Protein AF-A0A931EJX3-F1 (afdb_monomer)

Mean predicted aligned error: 3.37 Å

Secondary structure (DSSP, 8-state):
-HHHHHHHHHHHHHHHHHHHHHHHHHTGGGGTSPPPHHHHHHHHHHHHHHHHHHHHHHHHS---HHHHHHHHHHHHHHHHHHTTSTT-HHHHHSSS--S--HHHHHHHHHHHHHHHHHHHHT-

Nearest PDB structures (foldseek):
  1y4c-assembly1_A  TM=5.530E-01  e=3.164E+00  Escherichia coli

Structure (mmCIF, N/CA/C/O backbone):
data_AF-A0A931EJX3-F1
#
_entry.id   AF-A0A931EJX3-F1
#
loop_
_atom_site.group_PDB
_atom_site.id
_atom_site.type_symbol
_atom_site.label_atom_id
_atom_site.label_alt_id
_atom_site.label_comp_id
_atom_site.label_asym_id
_atom_site.label_entity_id
_atom_site.label_seq_id
_atom_site.pdbx_PDB_ins_code
_atom_site.Cartn_x
_atom_site.Cartn_y
_atom_site.Cartn_z
_atom_site.occupancy
_atom_site.B_iso_or_equiv
_atom_site.auth_seq_id
_atom_site.auth_comp_id
_atom_site.auth_asym_id
_atom_site.auth_atom_id
_atom_site.pdbx_PDB_model_num
ATOM 1 N N . MET A 1 1 ? 16.424 12.402 -19.033 1.00 73.25 1 MET A N 1
ATOM 2 C CA . MET A 1 1 ? 15.009 12.441 -18.580 1.00 73.25 1 MET A CA 1
ATOM 3 C C . MET A 1 1 ? 14.430 11.038 -18.400 1.00 73.25 1 MET A C 1
ATOM 5 O O . MET A 1 1 ? 13.918 10.752 -17.328 1.00 73.25 1 MET A O 1
ATOM 9 N N . LEU A 1 2 ? 14.571 10.145 -19.390 1.00 80.88 2 LEU A N 1
ATOM 10 C CA . LEU A 1 2 ? 14.139 8.743 -19.287 1.00 80.88 2 LEU A CA 1
ATOM 11 C C . LEU A 1 2 ? 14.833 7.972 -18.145 1.00 80.88 2 LEU A C 1
ATOM 13 O O . LEU A 1 2 ? 14.169 7.285 -17.379 1.00 80.88 2 LEU A O 1
ATOM 17 N N . GLU A 1 3 ? 16.144 8.148 -17.973 1.00 83.50 3 GLU A N 1
ATOM 18 C CA . GLU A 1 3 ? 16.912 7.504 -16.892 1.00 83.50 3 GLU A CA 1
ATOM 19 C C . GLU A 1 3 ? 16.415 7.892 -15.494 1.00 83.50 3 GLU A C 1
ATOM 21 O O . GLU A 1 3 ? 16.242 7.032 -14.636 1.00 83.50 3 GLU A O 1
ATOM 26 N N . ALA A 1 4 ? 16.097 9.173 -15.282 1.00 83.62 4 ALA A N 1
ATOM 27 C CA . ALA A 1 4 ? 15.542 9.651 -14.017 1.00 83.62 4 ALA A CA 1
ATOM 28 C C . ALA A 1 4 ? 14.177 9.010 -13.712 1.00 83.62 4 ALA A C 1
ATOM 30 O O . ALA A 1 4 ? 13.904 8.657 -12.568 1.00 83.62 4 ALA A O 1
ATOM 31 N N . LEU A 1 5 ? 13.341 8.807 -14.736 1.00 85.00 5 LEU A N 1
ATOM 32 C CA . LEU A 1 5 ? 12.056 8.119 -14.595 1.00 85.00 5 LEU A CA 1
ATOM 33 C C . LEU A 1 5 ? 12.234 6.627 -14.284 1.00 85.00 5 LEU A C 1
ATOM 35 O O . LEU A 1 5 ? 11.501 6.088 -13.459 1.00 85.00 5 LEU A O 1
ATOM 39 N N . ILE A 1 6 ? 13.239 5.973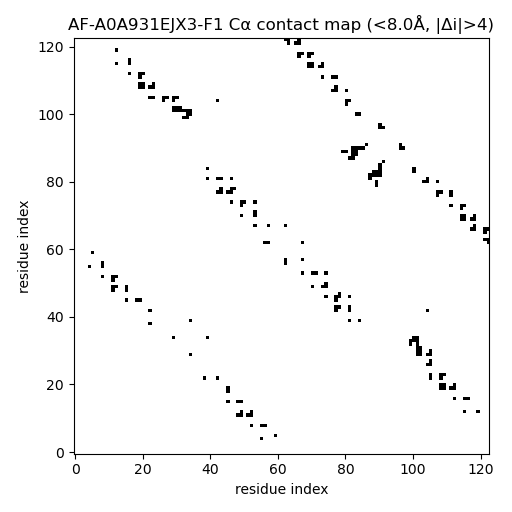 -14.872 1.00 86.19 6 ILE A N 1
ATOM 40 C CA . ILE A 1 6 ? 13.579 4.578 -14.558 1.00 86.19 6 ILE A CA 1
ATOM 41 C C . ILE A 1 6 ? 14.039 4.452 -13.099 1.00 86.19 6 ILE A C 1
ATOM 43 O O . ILE A 1 6 ? 13.535 3.597 -12.366 1.00 86.19 6 ILE A O 1
ATOM 47 N N . VAL A 1 7 ? 14.938 5.330 -12.644 1.00 89.25 7 VAL A N 1
ATOM 48 C CA . VAL A 1 7 ? 15.378 5.363 -11.239 1.00 89.25 7 VAL A CA 1
ATOM 49 C C . VAL A 1 7 ? 14.190 5.612 -10.309 1.00 89.25 7 VAL A C 1
ATOM 51 O O . VAL A 1 7 ? 14.045 4.916 -9.305 1.00 89.25 7 VAL A O 1
ATOM 54 N N . LEU A 1 8 ? 13.295 6.535 -10.671 1.00 90.88 8 LEU A N 1
ATOM 55 C CA . LEU A 1 8 ? 12.090 6.826 -9.899 1.00 90.88 8 LEU A CA 1
ATOM 56 C C . LEU A 1 8 ? 11.157 5.612 -9.796 1.00 90.88 8 LEU A C 1
ATOM 58 O O . LEU A 1 8 ? 10.662 5.339 -8.706 1.00 90.88 8 LEU A O 1
ATOM 62 N N . THR A 1 9 ? 10.951 4.851 -10.879 1.00 91.69 9 THR A N 1
ATOM 63 C CA . THR A 1 9 ? 10.161 3.605 -10.820 1.00 91.69 9 THR A CA 1
ATOM 64 C C . THR A 1 9 ? 10.795 2.564 -9.900 1.00 91.69 9 THR A C 1
ATOM 66 O O . THR A 1 9 ? 10.105 1.990 -9.060 1.00 91.69 9 THR A O 1
ATOM 69 N N . GLY A 1 10 ? 12.119 2.377 -9.970 1.00 93.00 10 GLY A N 1
ATOM 70 C CA . GLY A 1 10 ? 12.836 1.475 -9.064 1.00 93.00 10 GLY A CA 1
ATOM 71 C C . GLY A 1 10 ? 12.720 1.901 -7.598 1.00 93.00 10 GLY A C 1
ATOM 72 O O . GLY A 1 10 ? 12.459 1.074 -6.723 1.00 93.00 10 GLY A O 1
ATOM 73 N N . LEU A 1 11 ? 12.835 3.204 -7.330 1.00 95.50 11 LEU A N 1
ATOM 74 C CA . LEU A 1 11 ? 12.665 3.762 -5.993 1.00 95.50 11 LEU A CA 1
ATOM 75 C C . LEU A 1 11 ? 11.221 3.603 -5.497 1.00 95.50 11 LEU A C 1
ATOM 77 O O . LEU A 1 11 ? 11.012 3.204 -4.356 1.00 95.50 11 LEU A O 1
ATOM 81 N N . GLY A 1 12 ? 10.228 3.846 -6.354 1.00 96.31 12 GLY A N 1
ATOM 82 C CA . GLY A 1 12 ? 8.811 3.650 -6.049 1.00 96.31 12 GLY A CA 1
ATOM 83 C C . GLY A 1 12 ? 8.484 2.202 -5.683 1.00 96.31 12 GLY A C 1
ATOM 84 O O . GLY A 1 12 ? 7.822 1.962 -4.668 1.00 96.31 12 GLY A O 1
ATOM 85 N N . ARG A 1 13 ? 9.031 1.228 -6.429 1.00 96.44 13 ARG A N 1
ATOM 86 C CA . ARG A 1 13 ? 8.936 -0.209 -6.107 1.00 96.44 13 ARG A CA 1
ATOM 87 C C . ARG A 1 13 ? 9.470 -0.489 -4.702 1.00 96.44 13 ARG A C 1
ATOM 89 O O . ARG A 1 13 ? 8.764 -1.095 -3.893 1.00 96.44 13 ARG A O 1
ATOM 96 N N . LEU A 1 14 ? 10.690 -0.032 -4.413 1.00 97.19 14 LEU A N 1
ATOM 97 C CA . LEU A 1 14 ? 11.373 -0.291 -3.145 1.00 97.19 14 LEU A CA 1
ATOM 98 C C . LEU A 1 14 ? 10.670 0.379 -1.960 1.00 97.19 14 LEU A C 1
ATOM 100 O O . LEU A 1 14 ? 10.394 -0.277 -0.959 1.00 97.19 14 LEU A O 1
ATOM 104 N N . LEU A 1 15 ? 10.349 1.667 -2.079 1.00 97.94 15 LEU A N 1
ATOM 105 C CA . LEU A 1 15 ? 9.678 2.429 -1.027 1.00 97.94 15 LEU A CA 1
ATOM 106 C C . LEU A 1 15 ? 8.287 1.871 -0.726 1.00 97.94 15 LEU A C 1
ATOM 108 O O . LEU A 1 15 ? 7.914 1.780 0.441 1.00 97.94 15 LEU A O 1
ATOM 112 N N . THR A 1 16 ? 7.545 1.443 -1.750 1.00 98.19 16 THR A N 1
ATOM 113 C CA . THR A 1 16 ? 6.244 0.792 -1.548 1.00 98.19 16 THR A CA 1
ATOM 114 C C . THR A 1 16 ? 6.409 -0.531 -0.802 1.00 98.19 16 THR A C 1
ATOM 116 O O . THR A 1 16 ? 5.699 -0.771 0.170 1.00 98.19 16 THR A O 1
ATOM 119 N N . LEU A 1 17 ? 7.382 -1.366 -1.186 1.00 98.31 17 LEU A N 1
ATOM 120 C CA . LEU A 1 17 ? 7.644 -2.637 -0.505 1.00 98.31 17 LEU A CA 1
ATOM 121 C C . LEU A 1 17 ? 8.012 -2.422 0.971 1.00 98.31 17 LEU A C 1
ATOM 123 O O . LEU A 1 17 ? 7.418 -3.041 1.853 1.00 98.31 17 LEU A O 1
ATOM 127 N N . LEU A 1 18 ? 8.956 -1.518 1.245 1.00 98.25 18 LEU A N 1
ATOM 128 C CA . LEU A 1 18 ? 9.381 -1.189 2.607 1.00 98.25 18 LEU A CA 1
ATOM 129 C C . LEU A 1 18 ? 8.233 -0.586 3.420 1.00 98.25 18 LEU A C 1
ATOM 131 O O . LEU A 1 18 ? 8.021 -0.978 4.565 1.00 98.25 18 LEU A O 1
ATOM 135 N N . GLY A 1 19 ? 7.459 0.321 2.824 1.00 98.19 19 GLY A N 1
ATOM 136 C CA . GLY A 1 19 ? 6.296 0.923 3.464 1.00 98.19 19 GLY A CA 1
ATOM 137 C C . GLY A 1 19 ? 5.223 -0.106 3.817 1.00 98.19 19 GLY A C 1
ATOM 138 O O . GLY A 1 19 ? 4.665 -0.036 4.909 1.00 98.19 19 GLY A O 1
ATOM 139 N N . LEU A 1 20 ? 4.984 -1.101 2.954 1.00 98.31 20 LEU A N 1
ATOM 140 C CA . LEU A 1 20 ? 4.063 -2.209 3.234 1.00 98.31 20 LEU A CA 1
ATOM 141 C C . LEU A 1 20 ? 4.546 -3.059 4.410 1.00 98.31 20 LEU A C 1
ATOM 143 O O . LEU A 1 20 ? 3.748 -3.368 5.291 1.00 98.31 20 LEU A O 1
ATOM 147 N N . VAL A 1 21 ? 5.842 -3.381 4.470 1.00 98.19 21 VAL A N 1
ATOM 148 C CA . VAL A 1 21 ? 6.432 -4.135 5.590 1.00 98.19 21 VAL A CA 1
ATOM 149 C C . VAL A 1 21 ? 6.330 -3.347 6.896 1.00 98.19 21 VAL A C 1
ATOM 151 O O . VAL A 1 21 ? 5.834 -3.870 7.891 1.00 98.19 21 VAL A O 1
ATOM 154 N N . VAL A 1 22 ? 6.750 -2.079 6.900 1.00 98.06 22 VAL A N 1
ATOM 155 C CA . VAL A 1 22 ? 6.692 -1.216 8.092 1.00 98.06 22 VAL A CA 1
ATOM 156 C C . VAL A 1 22 ? 5.252 -1.057 8.574 1.00 98.06 22 VAL A C 1
ATOM 158 O O . VAL A 1 22 ? 4.977 -1.183 9.771 1.00 98.06 22 VAL A O 1
ATOM 161 N N . PHE A 1 23 ? 4.315 -0.825 7.654 1.00 97.88 23 PHE A N 1
ATOM 162 C CA . PHE A 1 23 ? 2.908 -0.723 8.008 1.00 97.88 23 PHE A CA 1
ATOM 163 C C . PHE A 1 23 ? 2.380 -2.041 8.568 1.00 97.88 23 PHE A C 1
ATOM 165 O O . PHE A 1 23 ? 1.782 -2.032 9.633 1.00 97.88 23 PHE A O 1
ATOM 172 N N . PHE A 1 24 ? 2.646 -3.173 7.916 1.00 97.31 24 PHE A N 1
ATOM 173 C CA . PHE A 1 24 ? 2.206 -4.490 8.376 1.00 97.31 24 PHE A CA 1
ATOM 174 C C . PHE A 1 24 ? 2.667 -4.795 9.807 1.00 97.31 24 PHE A C 1
ATOM 176 O O . PHE A 1 24 ? 1.852 -5.153 10.659 1.00 97.31 24 PHE A O 1
ATOM 183 N N . LEU A 1 25 ? 3.952 -4.573 10.100 1.00 97.00 25 LEU A N 1
ATOM 184 C CA . LEU A 1 25 ? 4.523 -4.807 11.430 1.00 97.00 25 LEU A CA 1
ATOM 185 C C . LEU A 1 25 ? 3.888 -3.907 12.499 1.00 97.00 25 LEU A C 1
ATOM 187 O O . LEU A 1 25 ? 3.642 -4.343 13.622 1.00 97.00 25 LEU A O 1
ATOM 191 N N . THR A 1 26 ? 3.578 -2.659 12.147 1.00 96.38 26 THR A N 1
ATOM 192 C CA . THR A 1 26 ? 2.940 -1.698 13.063 1.00 96.38 26 THR A CA 1
ATOM 193 C C . THR A 1 26 ? 1.411 -1.808 13.098 1.00 96.38 26 THR A C 1
ATOM 195 O O . THR A 1 26 ? 0.775 -1.246 13.991 1.00 96.38 26 THR A O 1
ATOM 198 N N . ALA A 1 27 ? 0.807 -2.554 12.169 1.00 95.19 27 ALA A N 1
ATOM 199 C CA . ALA A 1 27 ? -0.635 -2.725 12.024 1.00 95.19 27 ALA A CA 1
ATOM 200 C C . ALA A 1 27 ? -1.206 -3.892 12.838 1.00 95.19 27 ALA A C 1
ATOM 202 O O . ALA A 1 27 ? -2.423 -4.053 12.859 1.00 95.19 27 ALA A O 1
ATOM 203 N N . ILE A 1 28 ? -0.387 -4.681 13.544 1.00 95.94 28 ILE A N 1
ATOM 204 C CA . ILE A 1 28 ? -0.868 -5.789 14.396 1.00 95.94 28 ILE A CA 1
ATOM 205 C C . ILE A 1 28 ? -2.003 -5.346 15.346 1.00 95.94 28 ILE A C 1
ATOM 207 O O . ILE A 1 28 ? -3.029 -6.029 15.404 1.00 95.94 28 ILE A O 1
ATOM 211 N N . PRO A 1 29 ? -1.923 -4.187 16.039 1.00 96.06 29 PRO A N 1
ATOM 212 C CA . PRO A 1 29 ? -3.011 -3.733 16.904 1.00 96.06 29 PRO A CA 1
ATOM 213 C C . PRO A 1 29 ? -4.321 -3.432 16.160 1.00 96.06 29 PRO A C 1
ATOM 215 O O . PRO A 1 29 ? -5.378 -3.428 16.789 1.00 96.06 29 PRO A O 1
ATOM 218 N N . LEU A 1 30 ? -4.281 -3.194 14.842 1.00 95.56 30 LEU A N 1
ATOM 219 C CA . LEU A 1 30 ? -5.464 -2.895 14.026 1.00 95.56 30 LEU A CA 1
ATOM 220 C C . LEU A 1 30 ? -6.395 -4.099 13.849 1.00 95.56 30 LEU A C 1
ATOM 222 O O . LEU A 1 30 ? -7.541 -3.933 13.442 1.00 95.56 30 LEU A O 1
ATOM 226 N N . LEU A 1 31 ? -5.944 -5.303 14.208 1.00 94.38 31 LEU A N 1
ATOM 227 C CA . LEU A 1 31 ? -6.816 -6.474 14.306 1.00 94.38 31 LEU A CA 1
ATOM 228 C C . LEU A 1 31 ? -7.926 -6.285 15.351 1.00 94.38 31 LEU A C 1
ATOM 230 O O . LEU A 1 31 ? -8.991 -6.885 15.236 1.00 94.38 31 LEU A O 1
ATOM 234 N N . VAL A 1 32 ? -7.688 -5.443 16.361 1.00 95.00 32 VAL A N 1
ATOM 235 C CA . VAL A 1 32 ? -8.630 -5.202 17.466 1.00 95.00 32 VAL A CA 1
ATOM 236 C C . VAL A 1 32 ? -8.916 -3.718 17.725 1.00 95.00 32 VAL A C 1
ATOM 238 O O . VAL A 1 32 ? -9.785 -3.407 18.537 1.00 95.00 32 VAL A O 1
ATOM 241 N N . ARG A 1 33 ? -8.217 -2.795 17.049 1.00 92.69 33 ARG A N 1
ATOM 242 C CA . ARG A 1 33 ? -8.358 -1.334 17.198 1.00 92.69 33 ARG A CA 1
ATOM 243 C C . ARG A 1 33 ? -8.600 -0.645 15.859 1.00 92.69 33 ARG A C 1
ATOM 245 O O . ARG A 1 33 ? -8.229 -1.153 14.806 1.00 92.69 33 ARG A O 1
ATOM 252 N N . GLU A 1 34 ? -9.160 0.559 15.917 1.00 94.50 34 GLU A N 1
ATOM 253 C CA . GLU A 1 34 ? -9.295 1.418 14.742 1.00 94.50 34 GLU A CA 1
ATOM 254 C C . GLU A 1 34 ? -7.976 2.121 14.384 1.00 94.50 34 GLU A C 1
ATOM 256 O O . GLU A 1 34 ? -7.176 2.435 15.275 1.00 94.50 34 GLU A O 1
ATOM 261 N N . PRO A 1 35 ? -7.736 2.384 13.086 1.00 93.81 35 PRO A N 1
ATOM 262 C CA . PRO A 1 35 ? -6.540 3.070 12.635 1.00 93.81 35 PRO A CA 1
ATOM 263 C C . PRO A 1 35 ? -6.535 4.528 13.092 1.00 93.81 35 PRO A C 1
ATOM 265 O O . PRO A 1 35 ? -7.525 5.256 12.999 1.00 93.81 35 PRO A O 1
ATOM 268 N N . THR A 1 36 ? -5.373 4.975 13.552 1.00 95.31 36 THR A N 1
ATOM 269 C CA . THR A 1 36 ? -5.132 6.384 13.869 1.00 95.31 36 THR A CA 1
ATOM 270 C C . THR A 1 36 ? -5.058 7.223 12.593 1.00 95.31 36 THR A C 1
ATOM 272 O O . THR A 1 36 ? -4.766 6.719 11.506 1.00 95.31 36 THR A O 1
ATOM 275 N N . ARG A 1 37 ? -5.244 8.544 12.720 1.00 94.56 37 ARG A N 1
ATOM 276 C CA . ARG A 1 37 ? -5.141 9.479 11.586 1.00 94.56 37 ARG A CA 1
ATOM 277 C C . ARG A 1 37 ? -3.817 9.343 10.826 1.00 94.56 37 ARG A C 1
ATOM 279 O O . ARG A 1 37 ? -3.817 9.383 9.601 1.00 94.56 37 ARG A O 1
ATOM 286 N N . TRP A 1 38 ? -2.706 9.145 11.535 1.00 94.88 38 TRP A N 1
ATOM 287 C CA . TRP A 1 38 ? -1.392 8.959 10.915 1.00 94.88 38 TRP A CA 1
ATOM 288 C C . TRP A 1 38 ? -1.296 7.665 10.109 1.00 94.88 38 TRP A C 1
ATOM 290 O O . TRP A 1 38 ? -0.776 7.691 8.998 1.00 94.88 38 TRP A O 1
ATOM 300 N N . GLN A 1 39 ? -1.842 6.558 10.619 1.00 96.62 39 GLN A N 1
ATOM 301 C CA . GLN A 1 39 ? -1.875 5.288 9.887 1.00 96.62 39 GLN A CA 1
ATOM 302 C C . GLN A 1 39 ? -2.720 5.396 8.612 1.00 96.62 39 GLN A C 1
ATOM 304 O O . GLN A 1 39 ? -2.294 4.922 7.563 1.00 96.62 39 GLN A O 1
ATOM 309 N N . LEU A 1 40 ? -3.870 6.075 8.674 1.00 96.56 40 LEU A N 1
ATOM 310 C CA . LEU A 1 40 ? -4.710 6.327 7.498 1.00 96.56 40 LEU A CA 1
ATOM 311 C C . LEU A 1 40 ? -3.960 7.131 6.429 1.00 96.56 40 LEU A C 1
ATOM 313 O O . LEU A 1 40 ? -3.898 6.723 5.269 1.00 96.56 40 LEU A O 1
ATOM 317 N N . VAL A 1 41 ? -3.337 8.244 6.830 1.00 96.44 41 VAL A N 1
ATOM 318 C CA . VAL A 1 41 ? -2.559 9.097 5.919 1.00 96.44 41 VAL A CA 1
ATOM 319 C C . VAL A 1 41 ? -1.386 8.325 5.321 1.00 96.44 41 VAL A C 1
ATOM 321 O O . VAL A 1 41 ? -1.199 8.357 4.106 1.00 96.44 41 VAL A O 1
ATOM 324 N N . PHE A 1 42 ? -0.631 7.591 6.141 1.00 97.31 42 PHE A N 1
ATOM 325 C CA . PHE A 1 42 ? 0.497 6.785 5.679 1.00 97.31 42 PHE A CA 1
ATOM 326 C C . PHE A 1 42 ? 0.058 5.747 4.643 1.00 97.31 42 PHE A C 1
ATOM 328 O O . PHE A 1 42 ? 0.641 5.658 3.564 1.00 97.31 42 PHE A O 1
ATOM 335 N N . PHE A 1 43 ? -1.007 4.998 4.933 1.00 97.56 43 PHE A N 1
ATOM 336 C CA . PHE A 1 43 ? -1.511 3.973 4.024 1.00 97.56 43 PHE A CA 1
ATOM 337 C C . PHE A 1 43 ? -2.020 4.571 2.705 1.00 97.56 43 PHE A C 1
ATOM 339 O O . PHE A 1 43 ? -1.809 4.003 1.636 1.00 97.56 43 PHE A O 1
ATOM 346 N N . LYS A 1 44 ? -2.639 5.755 2.750 1.00 97.38 44 LYS A N 1
ATOM 347 C CA . LYS A 1 44 ? -3.078 6.486 1.554 1.00 97.38 44 LYS A CA 1
ATOM 348 C C . LYS A 1 44 ? -1.904 6.967 0.701 1.00 97.38 44 LYS A C 1
ATOM 350 O O . LYS A 1 44 ? -1.952 6.848 -0.522 1.00 97.38 44 LYS A O 1
ATOM 355 N N . VAL A 1 45 ? -0.837 7.473 1.324 1.00 97.75 45 VAL A N 1
ATOM 356 C CA . VAL A 1 45 ? 0.416 7.814 0.623 1.00 97.75 45 VAL A CA 1
ATOM 357 C C . VAL A 1 45 ? 0.999 6.572 -0.047 1.00 97.75 45 VAL A C 1
ATOM 359 O O . VAL A 1 45 ? 1.360 6.631 -1.219 1.00 97.75 45 VAL A O 1
ATOM 362 N N . LEU A 1 46 ? 1.012 5.440 0.657 1.00 97.75 46 LEU A N 1
ATOM 363 C CA . LEU A 1 46 ? 1.497 4.165 0.136 1.00 97.75 46 LEU A CA 1
ATOM 364 C C . LEU A 1 46 ? 0.683 3.683 -1.074 1.00 97.75 46 LEU A C 1
ATOM 366 O O . LEU A 1 46 ? 1.259 3.293 -2.086 1.00 97.75 46 LEU A O 1
ATOM 370 N N . ALA A 1 47 ? -0.648 3.772 -1.006 1.00 98.00 47 ALA A N 1
ATOM 371 C CA . ALA A 1 47 ? -1.535 3.424 -2.114 1.00 98.00 47 ALA A CA 1
ATOM 372 C C . ALA A 1 47 ? -1.309 4.322 -3.345 1.00 98.00 47 ALA A C 1
ATOM 374 O O . ALA A 1 47 ? -1.235 3.825 -4.468 1.00 98.00 47 ALA A O 1
ATOM 375 N N . ASN A 1 48 ? -1.148 5.635 -3.143 1.00 98.00 48 ASN A N 1
ATOM 376 C CA . ASN A 1 48 ? -0.851 6.574 -4.230 1.00 98.00 48 ASN A CA 1
ATOM 377 C C . ASN A 1 48 ? 0.535 6.331 -4.844 1.00 98.00 48 ASN A C 1
ATOM 379 O O . ASN A 1 48 ? 0.684 6.399 -6.063 1.00 98.00 48 ASN A O 1
ATOM 383 N N . LEU A 1 49 ? 1.539 6.020 -4.020 1.00 97.81 49 LEU A N 1
ATOM 384 C CA . LEU A 1 49 ? 2.881 5.686 -4.492 1.00 97.81 49 LEU A CA 1
ATOM 385 C C . LEU A 1 49 ? 2.873 4.404 -5.333 1.00 97.81 49 LEU A C 1
ATOM 387 O O . LEU A 1 49 ? 3.478 4.373 -6.406 1.00 97.81 49 LEU A O 1
ATOM 391 N N . ALA A 1 50 ? 2.142 3.379 -4.885 1.00 97.94 50 ALA A N 1
ATOM 392 C CA . ALA A 1 50 ? 1.952 2.143 -5.634 1.00 97.94 50 ALA A CA 1
ATOM 393 C C . ALA A 1 50 ? 1.286 2.417 -6.993 1.00 97.94 50 ALA A C 1
ATOM 395 O O . ALA A 1 50 ? 1.788 1.982 -8.029 1.00 97.94 50 ALA A O 1
ATOM 396 N N . ALA A 1 51 ? 0.201 3.201 -7.001 1.00 97.94 51 ALA A N 1
ATOM 397 C CA . ALA A 1 51 ? -0.517 3.573 -8.219 1.00 97.94 51 ALA A CA 1
ATOM 398 C C . ALA A 1 51 ? 0.379 4.324 -9.212 1.00 97.94 51 ALA A C 1
ATOM 400 O O . ALA A 1 51 ? 0.427 3.970 -10.390 1.00 97.94 51 ALA A O 1
ATOM 401 N N . LEU A 1 52 ? 1.129 5.318 -8.729 1.00 97.00 52 LEU A N 1
ATOM 402 C CA . LEU A 1 52 ? 2.059 6.084 -9.554 1.00 97.00 52 LEU A CA 1
ATOM 403 C C . LEU A 1 52 ? 3.166 5.193 -10.128 1.00 97.00 52 LEU A C 1
ATOM 405 O O . LEU A 1 52 ? 3.485 5.305 -11.307 1.00 97.00 52 LEU A O 1
ATOM 409 N N . THR A 1 53 ? 3.722 4.288 -9.320 1.00 96.56 53 THR A N 1
ATOM 410 C CA . THR A 1 53 ? 4.791 3.373 -9.751 1.00 96.56 53 THR A CA 1
ATOM 411 C C . THR A 1 53 ? 4.307 2.444 -10.865 1.00 96.56 53 THR A C 1
ATOM 413 O O . THR A 1 53 ? 4.946 2.365 -11.912 1.00 96.56 53 THR A O 1
ATOM 416 N N . VAL A 1 54 ? 3.145 1.803 -10.684 1.00 96.19 54 VAL A N 1
ATOM 417 C CA . VAL A 1 54 ? 2.547 0.921 -11.704 1.00 96.19 54 VAL A CA 1
ATOM 418 C C . VAL A 1 54 ? 2.219 1.696 -12.980 1.00 96.19 54 VAL A C 1
ATOM 420 O O . VAL A 1 54 ? 2.502 1.216 -14.076 1.00 96.19 54 VAL A O 1
ATOM 423 N N . LEU A 1 55 ? 1.660 2.905 -12.857 1.00 95.38 55 LEU A N 1
ATOM 424 C CA . LEU A 1 55 ? 1.339 3.748 -14.008 1.00 95.38 55 LEU A CA 1
ATOM 425 C C . LEU A 1 55 ? 2.597 4.118 -14.801 1.00 95.38 55 LEU A C 1
ATOM 427 O O . LEU A 1 55 ? 2.616 3.981 -16.023 1.00 95.38 55 LEU A O 1
ATOM 431 N N . LEU A 1 56 ? 3.652 4.562 -14.114 1.00 93.75 56 LEU A N 1
ATOM 432 C CA . LEU A 1 56 ? 4.920 4.903 -14.753 1.00 93.75 56 LEU A CA 1
ATOM 433 C C . LEU A 1 56 ? 5.531 3.689 -15.453 1.00 93.75 56 LEU A C 1
ATOM 435 O O . LEU A 1 56 ? 5.983 3.808 -16.586 1.00 93.75 56 LEU A O 1
ATOM 439 N N . GLU A 1 57 ? 5.504 2.510 -14.840 1.00 92.69 57 GLU A N 1
ATOM 440 C CA . GLU A 1 57 ? 6.013 1.301 -15.491 1.00 92.69 57 GLU A CA 1
ATOM 441 C C . GLU A 1 57 ? 5.225 0.905 -16.730 1.00 92.69 57 GLU A C 1
ATOM 443 O O . GLU A 1 57 ? 5.828 0.529 -17.733 1.00 92.69 57 GLU A O 1
ATOM 448 N N . PHE A 1 58 ? 3.901 1.034 -16.692 1.00 91.06 58 PHE A N 1
ATOM 449 C CA . PHE A 1 58 ? 3.054 0.746 -17.843 1.00 91.06 58 PHE A CA 1
ATOM 450 C C . PHE A 1 58 ? 3.291 1.718 -19.006 1.00 91.06 58 PHE A C 1
ATOM 452 O O . PHE A 1 58 ? 3.217 1.326 -20.167 1.00 91.06 58 PHE A O 1
ATOM 459 N N . VAL A 1 59 ? 3.594 2.984 -18.708 1.00 90.88 59 VAL A N 1
ATOM 460 C CA . VAL A 1 59 ? 3.900 4.000 -19.727 1.00 90.88 59 VAL A CA 1
ATOM 461 C C . VAL A 1 59 ? 5.317 3.831 -20.285 1.00 90.88 59 VAL A C 1
ATOM 463 O O . VAL A 1 59 ? 5.538 4.024 -21.479 1.00 90.88 59 VAL A O 1
ATOM 466 N N . LEU A 1 60 ? 6.287 3.489 -19.434 1.00 89.25 60 LEU A N 1
ATOM 467 C CA . LEU A 1 60 ? 7.706 3.437 -19.805 1.00 89.25 60 LEU A CA 1
ATOM 468 C C . LEU A 1 60 ? 8.129 2.098 -20.407 1.00 89.25 60 LEU A C 1
ATOM 470 O O . LEU A 1 60 ? 9.127 2.038 -21.126 1.00 89.25 60 LEU A O 1
ATOM 474 N N . ARG A 1 61 ? 7.419 1.016 -20.088 1.00 83.81 61 ARG A N 1
ATOM 475 C CA . ARG A 1 61 ? 7.753 -0.346 -20.512 1.00 83.81 61 ARG A CA 1
ATOM 476 C C . ARG A 1 61 ? 6.554 -0.976 -21.210 1.00 83.81 61 ARG A C 1
ATOM 478 O O . ARG A 1 61 ? 5.424 -0.530 -21.068 1.00 83.81 61 ARG A O 1
ATOM 485 N N . ARG A 1 62 ? 6.792 -2.060 -21.950 1.00 86.06 62 ARG A N 1
ATOM 486 C CA . ARG A 1 62 ? 5.735 -2.970 -22.422 1.00 86.06 62 ARG A CA 1
ATOM 487 C C . ARG A 1 62 ? 5.745 -4.228 -21.549 1.00 86.06 62 ARG A C 1
ATOM 489 O O . ARG A 1 62 ? 6.306 -5.239 -21.971 1.00 86.06 62 ARG A O 1
ATOM 496 N N . PRO A 1 63 ? 5.245 -4.150 -20.304 1.00 89.12 63 PRO A N 1
ATOM 497 C CA . PRO A 1 63 ? 5.329 -5.259 -19.366 1.00 89.12 63 PRO A CA 1
ATOM 498 C C . PRO A 1 63 ? 4.508 -6.469 -19.817 1.00 89.12 63 PRO A C 1
ATOM 500 O O . PRO A 1 63 ? 3.534 -6.352 -20.562 1.00 89.12 63 PRO A O 1
ATOM 503 N N . SER A 1 64 ? 4.883 -7.642 -19.309 1.00 93.81 64 SER A N 1
ATOM 504 C CA . SER A 1 64 ? 4.095 -8.861 -19.482 1.00 93.81 64 SER A CA 1
ATOM 505 C C . SER A 1 64 ? 2.722 -8.736 -18.808 1.00 93.81 64 SER A C 1
ATOM 507 O O . SER A 1 64 ? 2.556 -8.015 -17.822 1.00 93.81 64 SER A O 1
ATOM 509 N N . TRP A 1 65 ? 1.738 -9.498 -19.295 1.00 93.94 65 TRP A N 1
ATOM 510 C CA . TRP A 1 65 ? 0.396 -9.534 -18.699 1.00 93.94 65 TRP A CA 1
ATOM 511 C C . TRP A 1 65 ? 0.416 -9.904 -17.209 1.00 93.94 65 TRP A C 1
ATOM 513 O O . TRP A 1 65 ? -0.334 -9.345 -16.406 1.00 93.94 65 TRP A O 1
ATOM 523 N N . LEU A 1 66 ? 1.306 -10.825 -16.830 1.00 95.19 66 LEU A N 1
ATOM 524 C CA . LEU A 1 66 ? 1.451 -11.280 -15.451 1.00 95.19 66 LEU A CA 1
ATOM 525 C C . LEU A 1 66 ? 1.922 -10.141 -14.534 1.00 95.19 66 LEU A C 1
ATOM 527 O O . LEU A 1 66 ? 1.343 -9.927 -13.470 1.00 95.19 66 LEU A O 1
ATOM 531 N N . HIS A 1 67 ? 2.918 -9.372 -14.976 1.00 95.31 67 HIS A N 1
ATOM 532 C CA . HIS A 1 67 ? 3.425 -8.219 -14.237 1.00 95.31 67 HIS A CA 1
ATOM 533 C C . HIS A 1 67 ? 2.355 -7.133 -14.067 1.00 95.31 67 HIS A C 1
ATOM 535 O O . HIS A 1 67 ? 2.114 -6.667 -12.952 1.00 95.31 67 HIS A O 1
ATOM 541 N N . VAL A 1 68 ? 1.636 -6.798 -15.145 1.00 94.31 68 VAL A N 1
ATOM 542 C CA . VAL A 1 68 ? 0.517 -5.837 -15.097 1.00 94.31 68 VAL A CA 1
ATOM 543 C C . VAL A 1 68 ? -0.557 -6.290 -14.114 1.00 94.31 68 VAL A C 1
ATOM 545 O O . VAL A 1 68 ? -1.044 -5.485 -13.322 1.00 94.31 68 VAL A O 1
ATOM 548 N N . SER A 1 69 ? -0.895 -7.580 -14.122 1.00 96.62 69 SER A N 1
ATOM 549 C CA . SER A 1 69 ? -1.909 -8.138 -13.228 1.00 96.62 69 SER A CA 1
ATOM 550 C C . SER A 1 69 ? -1.512 -7.978 -11.758 1.00 96.62 69 SER A C 1
ATOM 552 O O . SER A 1 69 ? -2.319 -7.503 -10.960 1.00 96.62 69 SER A O 1
ATOM 554 N N . TYR A 1 70 ? -0.264 -8.294 -11.390 1.00 97.88 70 TYR A N 1
ATOM 555 C CA . TYR A 1 70 ? 0.210 -8.103 -10.014 1.00 97.88 70 TYR A CA 1
ATOM 556 C C . TYR A 1 70 ? 0.186 -6.633 -9.587 1.00 97.88 70 TYR A C 1
ATOM 558 O O . TYR A 1 70 ? -0.275 -6.329 -8.483 1.00 97.88 70 TYR A O 1
ATOM 566 N N . GLY A 1 71 ? 0.632 -5.724 -10.457 1.00 96.88 71 GLY A N 1
ATOM 567 C CA . GLY A 1 71 ? 0.607 -4.287 -10.185 1.00 96.88 71 GLY A CA 1
ATOM 568 C C . GLY A 1 71 ? -0.818 -3.769 -9.994 1.00 96.88 71 GLY A C 1
ATOM 569 O O . GLY A 1 71 ? -1.124 -3.145 -8.978 1.00 96.88 71 GLY A O 1
ATOM 570 N N . LEU A 1 72 ? -1.718 -4.090 -10.925 1.00 97.50 72 LEU A N 1
ATOM 571 C CA . LEU A 1 72 ? -3.100 -3.616 -10.903 1.00 97.50 72 LEU A CA 1
ATOM 572 C C . LEU A 1 72 ? -3.878 -4.151 -9.696 1.00 97.50 72 LEU A C 1
ATOM 574 O O . LEU A 1 72 ? -4.545 -3.375 -9.016 1.00 97.50 72 LEU A O 1
ATOM 578 N N . ILE A 1 73 ? -3.762 -5.447 -9.386 1.00 98.12 73 ILE A N 1
ATOM 579 C CA . ILE A 1 73 ? -4.433 -6.039 -8.216 1.00 98.12 73 ILE A CA 1
ATOM 580 C C . ILE A 1 73 ? -3.903 -5.401 -6.926 1.00 98.12 73 ILE A C 1
ATOM 582 O O . ILE A 1 73 ? -4.699 -5.060 -6.051 1.00 98.12 73 ILE A O 1
ATOM 586 N N . SER A 1 74 ? -2.587 -5.176 -6.822 1.00 97.94 74 SER A N 1
ATOM 587 C CA . SER A 1 74 ? -1.992 -4.490 -5.666 1.00 97.94 74 SER A CA 1
ATOM 588 C C . SER A 1 74 ? -2.559 -3.081 -5.502 1.00 97.94 74 SER A C 1
ATOM 590 O O . SER A 1 74 ? -2.995 -2.711 -4.414 1.00 97.94 74 SER A O 1
ATOM 592 N N . VAL A 1 75 ? -2.604 -2.302 -6.585 1.00 98.19 75 VAL A N 1
ATOM 593 C CA . VAL A 1 75 ? -3.121 -0.927 -6.566 1.00 98.19 75 VAL A CA 1
ATOM 594 C C . VAL A 1 75 ? -4.598 -0.901 -6.198 1.00 98.19 75 VAL A C 1
ATOM 596 O O . VAL A 1 75 ? -4.979 -0.147 -5.307 1.00 98.19 75 VAL A O 1
ATOM 599 N N . LEU A 1 76 ? -5.424 -1.744 -6.820 1.00 98.00 76 LEU A N 1
ATOM 600 C CA . LEU A 1 76 ? -6.855 -1.810 -6.522 1.00 98.00 76 LEU A CA 1
ATOM 601 C C . LEU A 1 76 ? -7.108 -2.176 -5.059 1.00 98.00 76 LEU A C 1
ATOM 603 O O . LEU A 1 76 ? -7.932 -1.531 -4.409 1.00 98.00 76 LEU A O 1
ATOM 607 N N . LEU A 1 77 ? -6.374 -3.153 -4.521 1.00 98.25 77 LEU A N 1
ATOM 608 C CA . LEU A 1 77 ? -6.457 -3.542 -3.115 1.00 98.25 77 LEU A CA 1
ATOM 609 C C . LEU A 1 77 ? -6.113 -2.368 -2.187 1.00 98.25 77 LEU A C 1
ATOM 611 O O . LEU A 1 77 ? -6.923 -1.995 -1.335 1.00 98.25 77 LEU A O 1
ATOM 615 N N . LEU A 1 78 ? -4.927 -1.774 -2.357 1.00 98.06 78 LEU A N 1
ATOM 616 C CA . LEU A 1 78 ? -4.442 -0.701 -1.485 1.00 98.06 78 LEU A CA 1
ATOM 617 C C . LEU A 1 78 ? -5.322 0.549 -1.592 1.00 98.06 78 LEU A C 1
ATOM 619 O O . LEU A 1 78 ? -5.675 1.151 -0.578 1.00 98.06 78 LEU A O 1
ATOM 623 N N . TYR A 1 79 ? -5.734 0.918 -2.803 1.00 97.12 79 TYR A N 1
ATOM 624 C CA . TYR A 1 79 ? -6.560 2.099 -3.028 1.00 97.12 79 TYR A CA 1
ATOM 625 C C . TYR A 1 79 ? -7.968 1.924 -2.448 1.00 97.12 79 TYR A C 1
ATOM 627 O O . TYR A 1 79 ? -8.451 2.818 -1.748 1.00 97.12 79 TYR A O 1
ATOM 635 N N . SER A 1 80 ? -8.593 0.756 -2.637 1.00 96.38 80 SER A N 1
ATOM 636 C CA . SER A 1 80 ? -9.911 0.444 -2.057 1.00 96.38 80 SER A CA 1
ATOM 637 C C . SER A 1 80 ? -9.884 0.501 -0.533 1.00 96.38 80 SER A C 1
ATOM 639 O O . SER A 1 80 ? -10.736 1.139 0.081 1.00 96.38 80 SER A O 1
ATOM 641 N N . VAL A 1 81 ? -8.863 -0.096 0.087 1.00 97.06 81 VAL A N 1
ATOM 642 C CA . VAL A 1 81 ? -8.721 -0.119 1.551 1.00 97.06 81 VAL A CA 1
ATOM 643 C C . VAL A 1 81 ? -8.404 1.272 2.096 1.00 97.06 81 VAL A C 1
ATOM 645 O O . VAL A 1 81 ? -8.981 1.671 3.103 1.00 97.06 81 VAL A O 1
ATOM 648 N N . SER A 1 82 ? -7.595 2.072 1.394 1.00 96.62 82 SER A N 1
ATOM 649 C CA . SER A 1 82 ? -7.393 3.483 1.756 1.00 96.62 82 SER A CA 1
ATOM 650 C C . SER A 1 82 ? -8.703 4.290 1.730 1.00 96.62 82 SER A C 1
ATOM 652 O O . SER A 1 82 ? -8.893 5.201 2.533 1.00 96.62 82 SER A O 1
ATOM 654 N N . GLY A 1 83 ? -9.648 3.911 0.860 1.00 95.62 83 GLY A N 1
ATOM 655 C CA . GLY A 1 83 ? -10.982 4.503 0.759 1.00 95.62 83 GLY A CA 1
ATOM 656 C C . GLY A 1 83 ? -11.951 4.116 1.880 1.00 95.62 83 GLY A C 1
ATOM 657 O O . GLY A 1 83 ? -13.062 4.653 1.916 1.00 95.62 83 GLY A O 1
ATOM 658 N N . LEU A 1 84 ? -11.561 3.208 2.785 1.00 94.69 84 LEU A N 1
ATOM 659 C CA . LEU A 1 84 ? -12.356 2.802 3.949 1.00 94.69 84 LEU A CA 1
ATOM 660 C C . LEU A 1 84 ? -12.228 3.754 5.146 1.00 94.69 84 LEU A C 1
ATOM 662 O O . LEU A 1 84 ? -12.911 3.566 6.154 1.00 94.69 84 LEU A O 1
ATOM 666 N N . GLU A 1 85 ? -11.381 4.782 5.057 1.00 91.06 85 GLU A N 1
ATOM 667 C CA . GLU A 1 85 ? -11.263 5.801 6.101 1.00 91.06 85 GLU A CA 1
ATOM 668 C C . GLU A 1 85 ? -12.621 6.468 6.429 1.00 91.06 85 GLU A C 1
ATOM 670 O O . GLU A 1 85 ? -13.545 6.456 5.606 1.00 91.06 85 GLU A O 1
ATOM 675 N N . PRO A 1 86 ? -12.805 7.044 7.633 1.00 87.25 86 PRO A N 1
ATOM 676 C CA . PRO A 1 86 ? -14.012 7.802 7.956 1.00 87.25 86 PRO A CA 1
ATOM 677 C C . PRO A 1 86 ? -14.299 8.883 6.903 1.00 87.25 86 PRO A C 1
ATOM 679 O O . PRO A 1 86 ? -13.479 9.760 6.654 1.00 87.25 86 PRO A O 1
ATOM 682 N N . GLY A 1 87 ? -15.466 8.803 6.255 1.00 85.81 87 GLY A N 1
ATOM 683 C CA . GLY A 1 87 ? -15.841 9.709 5.162 1.00 85.81 87 GLY A CA 1
ATOM 684 C C . GLY A 1 87 ? -15.172 9.426 3.806 1.00 85.81 87 GLY A C 1
ATOM 685 O O . GLY A 1 87 ? -15.400 10.191 2.863 1.00 85.81 87 GLY A O 1
ATOM 686 N N . GLY A 1 88 ? -14.396 8.346 3.695 1.00 90.56 88 GLY A N 1
ATOM 687 C CA . GLY A 1 88 ? -13.730 7.898 2.477 1.00 90.56 88 GLY A CA 1
ATOM 688 C C . GLY A 1 88 ? -14.699 7.453 1.380 1.00 90.56 88 GLY A C 1
ATOM 689 O O . GLY A 1 88 ? -15.853 7.099 1.637 1.00 90.56 88 GLY A O 1
ATOM 690 N N . TRP A 1 89 ? -14.224 7.505 0.135 1.00 92.94 89 TRP A N 1
ATOM 691 C CA . TRP A 1 89 ? -15.035 7.250 -1.059 1.00 92.94 89 TRP A CA 1
ATOM 692 C C . TRP A 1 89 ? -15.623 5.834 -1.067 1.00 92.94 89 TRP A C 1
ATOM 694 O O . TRP A 1 89 ? -16.818 5.674 -1.303 1.00 92.94 89 TRP A O 1
ATOM 704 N N . PHE A 1 90 ? -14.811 4.826 -0.736 1.00 92.75 90 PHE A N 1
ATOM 705 C CA . PHE A 1 90 ? -15.237 3.431 -0.787 1.00 92.75 90 PHE A CA 1
ATOM 706 C C . PHE A 1 90 ? -16.177 3.108 0.370 1.00 92.75 90 PHE A C 1
ATOM 708 O O . PHE A 1 90 ? -17.199 2.460 0.179 1.00 92.75 90 PHE A O 1
ATOM 715 N N . ARG A 1 91 ? -15.914 3.648 1.567 1.00 91.25 91 ARG A N 1
ATOM 716 C CA . ARG A 1 91 ? -16.830 3.493 2.705 1.00 91.25 91 ARG A CA 1
ATOM 717 C C . ARG A 1 91 ? -18.220 4.063 2.413 1.00 91.25 91 ARG A C 1
ATOM 719 O O . ARG A 1 91 ? -19.207 3.464 2.824 1.00 91.25 91 ARG A O 1
ATOM 726 N N . LYS A 1 92 ? -18.294 5.201 1.714 1.00 91.12 92 LYS A N 1
ATOM 727 C CA . LYS A 1 92 ? -19.554 5.865 1.335 1.00 91.12 92 LYS A CA 1
ATOM 728 C C . LYS A 1 92 ? -20.337 5.120 0.256 1.00 91.12 92 LYS A C 1
ATOM 730 O O . LYS A 1 92 ? -21.553 5.260 0.213 1.00 91.12 92 LYS A O 1
ATOM 735 N N . SER A 1 93 ? -19.669 4.355 -0.607 1.00 90.81 93 SER A N 1
ATOM 736 C CA . SER A 1 93 ? -20.352 3.582 -1.649 1.00 90.81 93 SER A CA 1
ATOM 737 C C . SER A 1 93 ? -20.952 2.271 -1.133 1.00 90.81 93 SER A C 1
ATOM 739 O O . SER A 1 93 ? -21.715 1.631 -1.852 1.00 90.81 93 SER A O 1
ATOM 741 N N . LEU A 1 94 ? -20.617 1.847 0.091 1.00 89.69 94 LEU A N 1
ATOM 742 C CA . LEU A 1 94 ? -21.187 0.648 0.700 1.00 89.69 94 LEU A CA 1
ATOM 743 C C . LEU A 1 94 ? -22.593 0.926 1.238 1.00 89.69 94 LEU A C 1
ATOM 745 O O . LEU A 1 94 ? -22.795 1.830 2.044 1.00 89.69 94 LEU A O 1
ATOM 749 N N . THR A 1 95 ? -23.551 0.070 0.876 1.00 88.94 95 THR A N 1
ATOM 750 C CA . THR A 1 95 ? -24.926 0.106 1.408 1.00 88.94 95 THR A CA 1
ATOM 751 C C . THR A 1 95 ? -24.963 -0.033 2.933 1.00 88.94 95 THR A C 1
ATOM 753 O O . THR A 1 95 ? -25.843 0.518 3.588 1.00 88.94 95 THR A O 1
ATOM 756 N N . LYS A 1 96 ? -24.001 -0.770 3.502 1.00 86.88 96 LYS A N 1
ATOM 757 C CA . LYS A 1 96 ? -23.782 -0.899 4.946 1.00 86.88 96 LYS A CA 1
ATOM 758 C C . LYS A 1 96 ? -22.316 -0.572 5.252 1.00 86.88 96 LYS A C 1
ATOM 760 O O . LYS A 1 96 ? -21.450 -1.382 4.917 1.00 86.88 96 LYS A O 1
ATOM 765 N N . PRO A 1 97 ? -22.010 0.601 5.832 1.00 81.81 97 PRO A N 1
ATOM 766 C CA . PRO A 1 97 ? -20.636 0.969 6.138 1.00 81.81 97 PRO A CA 1
ATOM 767 C C . PRO A 1 97 ? -20.063 0.040 7.209 1.00 81.81 97 PRO A C 1
ATOM 769 O O . PRO A 1 97 ? -20.718 -0.264 8.202 1.00 81.81 97 PRO A O 1
ATOM 772 N N . LEU A 1 98 ? -18.819 -0.392 7.008 1.00 83.62 98 LEU A N 1
ATOM 773 C CA . LEU A 1 98 ? -18.114 -1.258 7.949 1.00 83.62 98 LEU A CA 1
ATOM 774 C C . LEU A 1 98 ? -17.952 -0.557 9.305 1.00 83.62 98 LEU A C 1
ATOM 776 O O . LEU A 1 98 ? -17.536 0.607 9.367 1.00 83.62 98 LEU A O 1
ATOM 780 N N . GLU A 1 99 ? -18.275 -1.276 10.380 1.00 80.12 99 GLU A N 1
ATOM 781 C CA . GLU A 1 99 ? -18.131 -0.783 11.755 1.00 80.12 99 GLU A CA 1
ATOM 782 C C . GLU A 1 99 ? -16.665 -0.730 12.183 1.00 80.12 99 GLU A C 1
ATOM 784 O O . GLU A 1 99 ? -16.251 0.243 12.809 1.00 80.12 99 GLU A O 1
ATOM 789 N N . ARG A 1 100 ? -15.876 -1.744 11.794 1.00 85.94 100 ARG A N 1
ATOM 790 C CA . ARG A 1 100 ? -14.439 -1.819 12.073 1.00 85.94 100 ARG A CA 1
ATOM 791 C C . ARG A 1 100 ? -13.622 -1.937 10.805 1.00 85.94 100 ARG A C 1
ATOM 793 O O . ARG A 1 100 ? -13.780 -2.909 10.065 1.00 85.94 100 ARG A O 1
ATOM 800 N N . VAL A 1 101 ? -12.731 -0.975 10.565 1.00 93.31 101 VAL A N 1
ATOM 801 C CA . VAL A 1 101 ? -11.921 -0.953 9.336 1.00 93.31 101 VAL A CA 1
ATOM 802 C C . VAL A 1 101 ? -10.474 -1.393 9.558 1.00 93.31 101 VAL A C 1
ATOM 804 O O . VAL A 1 101 ? -9.826 -1.813 8.603 1.00 93.31 101 VAL A O 1
ATOM 807 N N . GLY A 1 102 ? -9.978 -1.391 10.802 1.00 94.31 102 GLY A N 1
ATOM 808 C CA . GLY A 1 102 ? -8.577 -1.700 11.132 1.00 94.31 102 GLY A CA 1
ATOM 809 C C . GLY A 1 102 ? -8.056 -3.027 10.565 1.00 94.31 102 GLY A C 1
ATOM 810 O O . GLY A 1 102 ? -6.998 -3.057 9.934 1.00 94.31 102 GLY A O 1
ATOM 811 N N . GLN A 1 103 ? -8.832 -4.106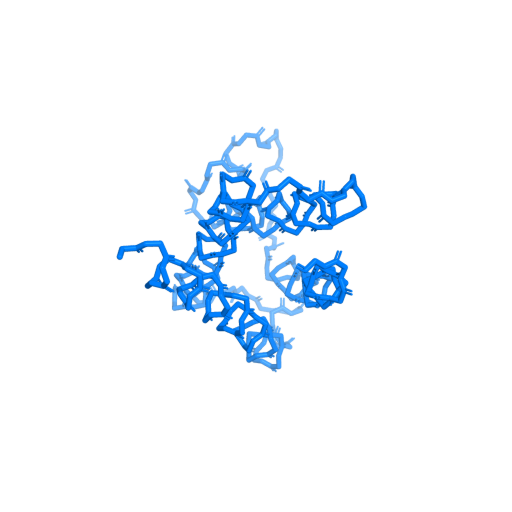 10.691 1.00 95.44 103 GLN A N 1
ATOM 812 C CA . GLN A 1 103 ? -8.451 -5.432 10.186 1.00 95.44 103 GLN A CA 1
ATOM 813 C C . GLN A 1 103 ? -8.168 -5.441 8.676 1.00 95.44 103 GLN A C 1
ATOM 815 O O . GLN A 1 103 ? -7.284 -6.161 8.212 1.00 95.44 103 GLN A O 1
ATOM 820 N N . TYR A 1 104 ? -8.873 -4.609 7.905 1.00 96.19 104 TYR A N 1
ATOM 821 C CA . TYR A 1 104 ? -8.680 -4.522 6.461 1.00 96.19 104 TYR A CA 1
ATOM 822 C C . TYR A 1 104 ? -7.346 -3.864 6.123 1.00 96.19 104 TYR A C 1
ATOM 824 O O . TYR A 1 104 ? -6.671 -4.325 5.211 1.00 96.19 104 TYR A O 1
ATOM 832 N N . PHE A 1 105 ? -6.916 -2.853 6.884 1.00 97.06 105 PHE A N 1
ATOM 833 C CA . PHE A 1 105 ? -5.599 -2.231 6.714 1.00 97.06 105 PHE A CA 1
ATOM 834 C C . PHE A 1 105 ? -4.463 -3.221 7.002 1.00 97.06 105 PHE A C 1
ATOM 836 O O . PHE A 1 105 ? -3.502 -3.292 6.233 1.00 97.06 105 PHE A O 1
ATOM 843 N N . PHE A 1 106 ? -4.592 -4.031 8.059 1.00 97.31 106 PHE A N 1
ATOM 844 C CA . PHE A 1 106 ? -3.628 -5.091 8.365 1.00 97.31 106 PHE A CA 1
ATOM 845 C C . PHE A 1 106 ? -3.530 -6.107 7.219 1.00 97.31 106 PHE A C 1
ATOM 847 O O . PHE A 1 106 ? -2.458 -6.284 6.636 1.00 97.31 106 PHE A O 1
ATOM 854 N N . TRP A 1 107 ? -4.652 -6.717 6.827 1.00 97.81 107 TRP A N 1
ATOM 855 C CA . TRP A 1 107 ? -4.647 -7.739 5.777 1.00 97.81 107 TRP A CA 1
ATOM 856 C C . TRP A 1 107 ? -4.240 -7.188 4.413 1.00 97.81 107 TRP A C 1
ATOM 858 O O . TRP A 1 107 ? -3.498 -7.846 3.687 1.00 97.81 107 TRP A O 1
ATOM 868 N N . ALA A 1 108 ? -4.649 -5.966 4.079 1.00 98.00 108 ALA A N 1
ATOM 869 C CA . ALA A 1 108 ? -4.257 -5.325 2.833 1.00 98.00 108 ALA A CA 1
ATOM 870 C C . ALA A 1 108 ? -2.758 -5.032 2.775 1.00 98.00 108 ALA A C 1
ATOM 872 O O . ALA A 1 108 ? -2.164 -5.192 1.714 1.00 98.00 108 ALA A O 1
ATOM 873 N N . SER A 1 109 ? -2.128 -4.655 3.892 1.00 97.81 109 SER A N 1
ATOM 874 C CA . SER A 1 109 ? -0.671 -4.480 3.929 1.00 97.81 109 SER A CA 1
ATOM 875 C C . SER A 1 109 ? 0.080 -5.799 3.730 1.00 97.81 109 SER A C 1
ATOM 877 O O . SER A 1 109 ? 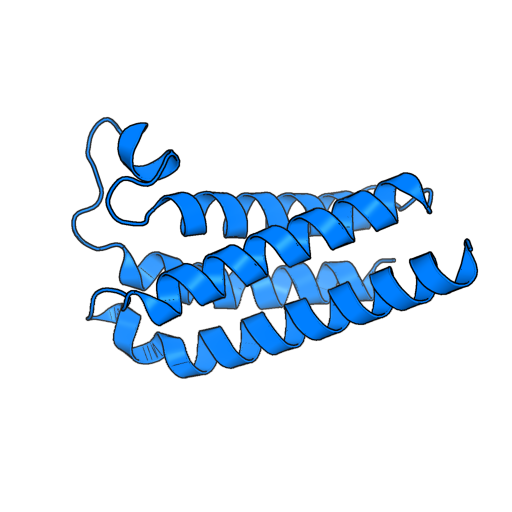1.041 -5.841 2.966 1.00 97.81 109 SER A O 1
ATOM 879 N N . PHE A 1 110 ? -0.405 -6.894 4.325 1.00 98.19 110 PHE A N 1
ATOM 880 C CA . PHE A 1 110 ? 0.186 -8.223 4.161 1.00 98.19 110 PHE A CA 1
ATOM 881 C C . PHE A 1 110 ? 0.024 -8.763 2.737 1.00 98.19 110 PHE A C 1
ATOM 883 O O . PHE A 1 110 ? 1.000 -9.116 2.078 1.00 98.19 110 PHE A O 1
ATOM 890 N N . VAL A 1 111 ? -1.211 -8.799 2.233 1.00 98.38 111 VAL A N 1
ATOM 891 C CA . VAL A 1 111 ? -1.505 -9.277 0.875 1.00 98.38 111 VAL A CA 1
ATOM 892 C C . VAL A 1 111 ? -0.855 -8.358 -0.157 1.00 98.38 111 VAL A C 1
ATOM 894 O O . VAL A 1 111 ? -0.257 -8.841 -1.116 1.00 98.38 111 VAL A O 1
ATOM 897 N N . GLY A 1 112 ?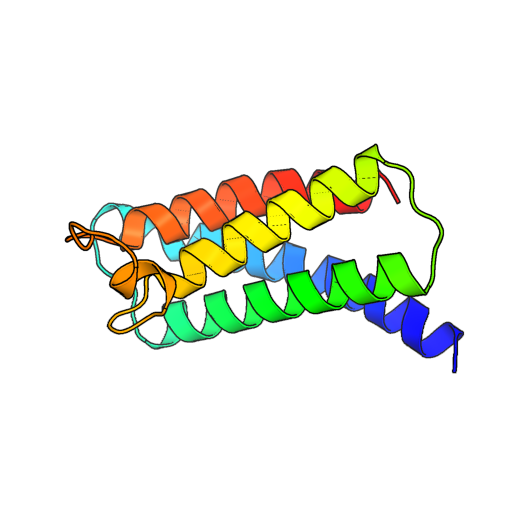 -0.899 -7.045 0.073 1.00 98.19 112 GLY A N 1
ATOM 898 C CA . GLY A 1 112 ? -0.202 -6.050 -0.732 1.00 98.19 112 GLY A CA 1
ATOM 899 C C . GLY A 1 112 ? 1.298 -6.316 -0.788 1.00 98.19 112 GLY A C 1
ATOM 900 O O . GLY A 1 112 ? 1.854 -6.307 -1.876 1.00 98.19 112 GLY A O 1
ATOM 901 N N . PHE A 1 113 ? 1.951 -6.634 0.335 1.00 98.19 113 PHE A N 1
ATOM 902 C CA . PHE A 1 113 ? 3.370 -7.010 0.357 1.00 98.19 113 PHE A CA 1
ATOM 903 C C . PHE A 1 113 ? 3.659 -8.234 -0.524 1.00 98.19 113 PHE A C 1
ATOM 905 O O . PHE A 1 113 ? 4.591 -8.202 -1.328 1.00 9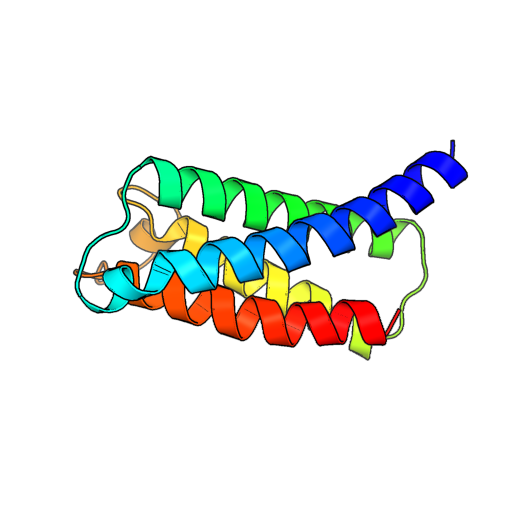8.19 113 PHE A O 1
ATOM 912 N N . LEU A 1 114 ? 2.844 -9.290 -0.427 1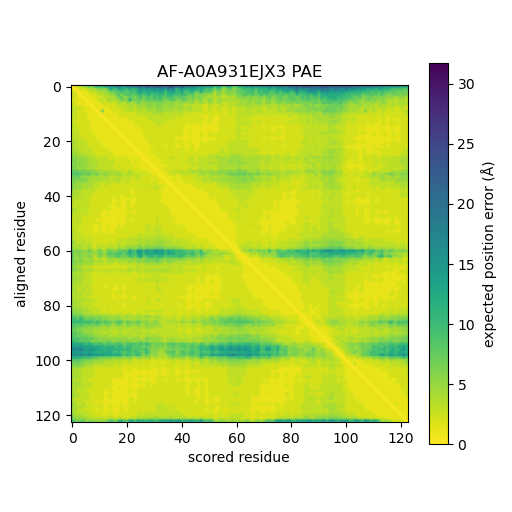.00 98.31 114 LEU A N 1
ATOM 913 C CA . LEU A 1 114 ? 3.026 -10.505 -1.227 1.00 98.31 114 LEU A CA 1
ATOM 914 C C . LEU A 1 114 ? 2.845 -10.239 -2.729 1.00 98.31 114 LEU A C 1
ATOM 916 O O . LEU A 1 114 ? 3.670 -10.666 -3.541 1.00 98.31 114 LEU A O 1
ATOM 920 N N . LEU A 1 115 ? 1.785 -9.518 -3.102 1.00 98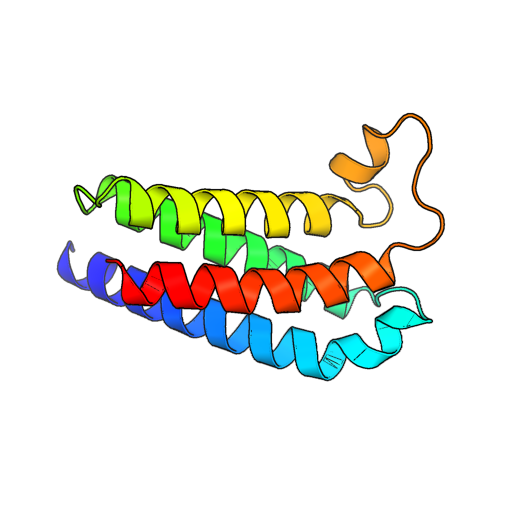.31 115 LEU A N 1
ATOM 921 C CA . LEU A 1 115 ? 1.500 -9.171 -4.496 1.00 98.31 115 LEU A CA 1
ATOM 922 C C . LEU A 1 115 ? 2.551 -8.216 -5.064 1.00 98.31 115 LEU A C 1
ATOM 924 O O . LEU A 1 115 ? 3.025 -8.421 -6.180 1.00 98.31 115 LEU A O 1
ATOM 928 N N . TRP A 1 116 ? 2.971 -7.223 -4.283 1.00 98.31 116 TRP A N 1
ATOM 929 C CA . TRP A 1 116 ? 4.000 -6.268 -4.680 1.00 98.31 116 TRP A CA 1
ATOM 930 C C . TRP A 1 116 ? 5.373 -6.932 -4.818 1.00 98.31 116 TRP A C 1
ATOM 932 O O . TRP A 1 116 ? 6.129 -6.625 -5.737 1.00 98.31 116 TRP A O 1
ATOM 942 N N . GLY A 1 117 ? 5.679 -7.920 -3.973 1.00 97.75 117 GLY A N 1
ATOM 943 C CA . GLY A 1 117 ? 6.854 -8.773 -4.144 1.00 97.75 117 GLY A CA 1
ATOM 944 C C . GLY A 1 117 ? 6.839 -9.510 -5.487 1.00 97.75 117 GLY A C 1
ATOM 945 O O . GLY A 1 117 ? 7.847 -9.526 -6.194 1.00 97.75 117 GLY A O 1
ATOM 946 N N . ARG A 1 118 ? 5.685 -10.059 -5.895 1.00 97.81 118 ARG A N 1
ATOM 947 C CA . ARG A 1 118 ? 5.526 -10.680 -7.222 1.00 97.81 118 ARG A CA 1
ATOM 948 C C . ARG A 1 118 ? 5.594 -9.671 -8.363 1.00 97.81 118 ARG A C 1
ATOM 950 O O . ARG A 1 118 ? 6.195 -9.976 -9.390 1.00 97.81 118 ARG A O 1
ATOM 957 N N . PHE A 1 119 ? 5.050 -8.473 -8.179 1.00 97.06 119 PHE A N 1
ATOM 958 C CA . PHE A 1 119 ? 5.179 -7.375 -9.133 1.00 97.06 119 PHE A CA 1
ATOM 959 C C . PHE A 1 119 ? 6.655 -7.055 -9.410 1.00 97.06 119 PHE A C 1
ATOM 961 O O . PHE A 1 119 ? 7.080 -7.081 -10.561 1.00 97.06 119 PHE A O 1
ATOM 968 N N . ILE A 1 120 ? 7.471 -6.897 -8.363 1.00 96.00 120 ILE A N 1
ATOM 969 C CA . ILE A 1 120 ? 8.916 -6.649 -8.497 1.00 96.00 120 ILE A CA 1
ATOM 970 C C . ILE A 1 120 ? 9.638 -7.817 -9.184 1.00 96.00 120 ILE A C 1
ATOM 972 O O . ILE A 1 120 ? 10.502 -7.587 -10.021 1.00 96.00 120 ILE A O 1
ATOM 976 N N . GLN A 1 121 ? 9.295 -9.065 -8.855 1.00 96.06 121 GLN A N 1
ATOM 977 C CA . GLN A 1 121 ? 9.942 -10.251 -9.437 1.00 96.06 121 GLN A CA 1
ATOM 978 C C . GLN A 1 121 ? 9.643 -10.457 -10.930 1.00 96.06 121 GLN A C 1
ATOM 980 O O . GLN A 1 121 ? 10.357 -11.208 -11.589 1.00 96.06 121 GLN A O 1
ATOM 985 N N . THR A 1 122 ? 8.572 -9.856 -11.454 1.00 93.69 122 THR A N 1
ATOM 986 C CA . THR A 1 122 ? 8.048 -10.158 -12.797 1.00 93.69 122 THR A CA 1
ATOM 987 C C . THR A 1 122 ? 8.306 -9.078 -13.848 1.00 93.69 122 THR A C 1
ATOM 989 O O . THR A 1 122 ? 7.889 -9.273 -14.992 1.00 93.69 122 THR A O 1
ATOM 992 N N . GLY A 1 123 ? 8.979 -7.966 -13.521 1.00 84.38 123 GLY A N 1
ATOM 993 C CA . GLY A 1 123 ? 9.245 -6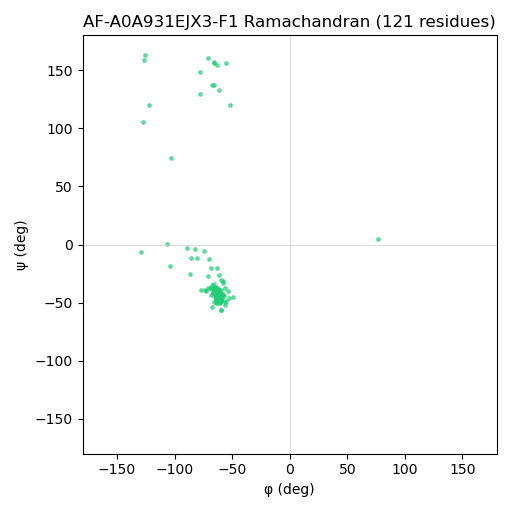.895 -14.496 1.00 84.38 123 GLY A CA 1
ATOM 994 C C . GLY A 1 123 ? 10.459 -6.039 -14.218 1.00 84.38 123 GLY A C 1
ATOM 995 O O . GLY A 1 123 ? 10.749 -5.182 -15.081 1.00 84.38 123 GLY A O 1
#

Radius of gyration: 14.77 Å; Cα contacts (8 Å, |Δi|>4): 129; chains: 1; bounding box: 42×24×40 Å

Solvent-accessible surface area (backbone atoms only — not comparable to full-atom values): 6425 Å² total; per-residue (Å²): 112,68,66,60,51,52,52,48,37,55,48,33,54,50,52,38,47,51,48,25,50,56,46,32,71,70,25,62,64,19,69,84,37,73,70,50,74,66,56,49,53,50,47,38,51,44,22,52,43,40,41,52,27,46,51,51,46,58,73,77,43,88,69,50,72,67,24,50,50,28,37,50,53,30,28,53,50,36,43,49,56,46,17,49,43,94,92,21,69,50,34,69,71,39,97,69,59,76,92,73,56,16,45,53,55,28,50,42,23,51,54,34,36,56,33,45,51,50,23,66,76,52,110

pLDDT: mean 94.14, std 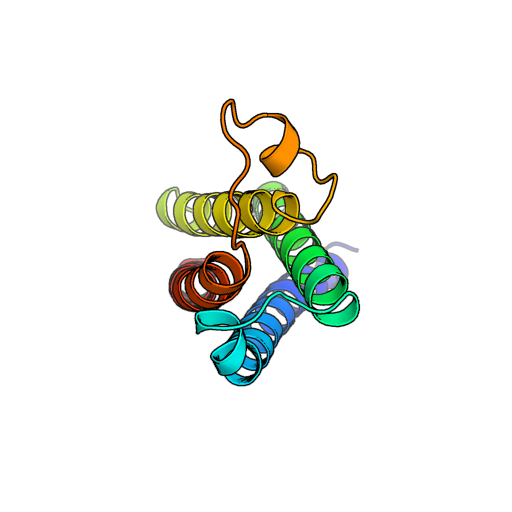4.88, range [73.25, 98.38]

Sequence (123 aa):
MLEALIVLTGLGRLLTLLGLVVFFLTAIPLLVREPTRWQLVFFKVLANLAALTVLLEFVLRRPSWLHVSYGLISVLLLYSVSGLEPGGWFRKSLTKPLERVGQYFFWASFVGFLLWGRFIQTG

Foldseek 3Di:
DLVVLVVLLVVLLVCLLVLLVVLLVVLVCLVPDADDPVSLVSLQVSLVSLVVSLVSCVVSDVFDPQLNVLSVVLSCLSNLLSQLPVVRPNQVPDPDRDPRSSVSSNVSSVVSNVSSVSNVVRD